Protein AF-W7TJH9-F1 (afdb_monomer_lite)

Foldseek 3Di:
DDDDDDPPPVVVVVVVVVVPDDPPDPDDDPDPPPPDDAWDKDWDWDDPDPPDIWIKIKTAARDAPPDPPDDGFEEDEDDDDDPQAWLVCCQAPNAAQWHKDWDPPDDVPDDIDIDIDGPPPRHPSHRHIYMYTTPHPDDDD

InterPro domains:
  IPR001563 Peptidase S10, serine carboxypeptidase [PF00450] (36-108)
  IPR029058 Alpha/Beta hydrolase fold [G3DSA:3.40.50.1820] (29-129)
  IPR029058 Alpha/Beta hydrolase fold [SSF53474] (37-107)

Sequence (141 aa):
MHAFSLLNLPGILLLLVSLLAPPTSPFPVPPPPSTQPASSFQSGFVPVTQNSSLFYWYCPPSRPPSRPSSPPPPLILWLQGGPGVSGLVGLLYEMGPYRLVQDNSSTPASPPSFSLADRAQGAWNHDYGELICIFLYSDYE

Secondary structure (DSSP, 8-state):
--------HHHHHHHHHHHHS----SSPPPPPTTS--S---EEEEEE-SSS-EEEEEEE--SS--SSTTSPPPPEEEEE--STT--THHIIIIISSSEEEEE-S---TTSPP-EEEEE-TTT-GGGTSEEEEEE---PPP-

Organism: NCBI:txid72520

Radius of gyration: 24.69 Å; chains: 1; bounding box: 55×84×48 Å

pLDDT: mean 73.21, std 13.85, range [39.41, 89.38]

Structure (mmCIF, N/CA/C/O backbone):
data_AF-W7TJH9-F1
#
_entry.id   AF-W7TJH9-F1
#
loop_
_atom_site.group_PDB
_atom_site.id
_atom_site.type_symbol
_atom_site.label_atom_id
_atom_site.label_alt_id
_atom_site.label_comp_id
_atom_site.label_asym_id
_atom_site.label_entity_id
_atom_site.label_seq_id
_atom_site.pdbx_PDB_ins_code
_atom_site.Cartn_x
_atom_site.Cartn_y
_atom_site.Cartn_z
_atom_site.occupancy
_atom_site.B_iso_or_equiv
_atom_site.auth_seq_id
_atom_site.auth_comp_id
_atom_site.auth_asym_id
_atom_site.auth_atom_id
_atom_site.pdbx_PDB_model_num
ATOM 1 N N . MET A 1 1 ? -25.069 65.320 -4.815 1.00 43.12 1 MET A N 1
ATOM 2 C CA . MET A 1 1 ? -24.940 63.989 -4.187 1.00 43.12 1 MET A CA 1
ATOM 3 C C . MET A 1 1 ? -23.511 63.518 -4.424 1.00 43.12 1 MET A C 1
ATOM 5 O O . MET A 1 1 ? -23.224 62.951 -5.465 1.00 43.12 1 MET A O 1
ATOM 9 N N . HIS A 1 2 ? -22.595 63.883 -3.525 1.00 44.38 2 HIS A N 1
ATOM 10 C CA . HIS A 1 2 ? -21.183 63.497 -3.574 1.00 44.38 2 HIS A CA 1
ATOM 11 C C . HIS A 1 2 ? -20.897 62.610 -2.370 1.00 44.38 2 HIS A C 1
ATOM 13 O O . HIS A 1 2 ? -21.056 63.077 -1.248 1.00 44.38 2 HIS A O 1
ATOM 19 N N . ALA A 1 3 ? -20.465 61.375 -2.608 1.00 46.53 3 ALA A N 1
ATOM 20 C CA . ALA A 1 3 ? -19.650 60.605 -1.672 1.00 46.53 3 ALA A CA 1
ATOM 21 C C . ALA A 1 3 ? -19.176 59.322 -2.364 1.00 46.53 3 ALA A C 1
ATOM 23 O O . ALA A 1 3 ? -19.878 58.325 -2.340 1.00 46.53 3 ALA A O 1
ATOM 24 N N . PHE A 1 4 ? -17.988 59.345 -2.963 1.00 45.84 4 PHE A N 1
ATOM 25 C CA . PHE A 1 4 ? -17.141 58.153 -3.062 1.00 45.84 4 PHE A CA 1
ATOM 26 C C . PHE A 1 4 ? -15.698 58.632 -2.971 1.00 45.84 4 PHE A C 1
ATOM 28 O O . PHE A 1 4 ? -15.054 58.962 -3.961 1.00 45.84 4 PHE A O 1
ATOM 35 N N . SER A 1 5 ? -15.242 58.769 -1.731 1.00 56.78 5 SER A N 1
ATOM 36 C CA . SER A 1 5 ? -13.847 59.001 -1.397 1.00 56.78 5 SER A CA 1
ATOM 37 C C . SER A 1 5 ? -13.332 57.774 -0.653 1.00 56.78 5 SER A C 1
ATOM 39 O O . SER A 1 5 ? -14.047 57.213 0.176 1.00 56.78 5 SER A O 1
ATOM 41 N N . LEU A 1 6 ? -12.065 57.454 -0.921 1.00 52.09 6 LEU A N 1
ATOM 42 C CA . LEU A 1 6 ? -11.154 56.609 -0.141 1.00 52.09 6 LEU A CA 1
ATOM 43 C C . LEU A 1 6 ? -11.115 55.103 -0.450 1.00 52.09 6 LEU A C 1
ATOM 45 O O . LEU A 1 6 ? -11.322 54.263 0.418 1.00 52.09 6 LEU A O 1
ATOM 49 N N . LEU A 1 7 ? -10.613 54.768 -1.639 1.00 57.56 7 LEU A N 1
ATOM 50 C CA . LEU A 1 7 ? -9.547 53.763 -1.722 1.00 57.56 7 LEU A CA 1
ATOM 51 C C . LEU A 1 7 ? -8.259 54.512 -2.059 1.00 57.56 7 LEU A C 1
ATOM 53 O O . LEU A 1 7 ? -7.954 54.780 -3.217 1.00 57.56 7 LEU A O 1
ATOM 57 N N . ASN A 1 8 ? -7.558 54.963 -1.020 1.00 70.06 8 ASN A N 1
ATOM 58 C CA . ASN A 1 8 ? -6.308 55.689 -1.198 1.00 70.06 8 ASN A CA 1
ATOM 59 C C . ASN A 1 8 ? -5.252 54.725 -1.772 1.00 70.06 8 ASN A C 1
ATOM 61 O O . ASN A 1 8 ? -5.191 53.565 -1.362 1.00 70.06 8 ASN A O 1
ATOM 65 N N . LEU A 1 9 ? -4.415 55.209 -2.693 1.00 72.75 9 LEU A N 1
ATOM 66 C CA . LEU A 1 9 ? -3.354 54.452 -3.379 1.00 72.75 9 LEU A CA 1
ATOM 67 C C . LEU A 1 9 ? -2.524 53.509 -2.468 1.00 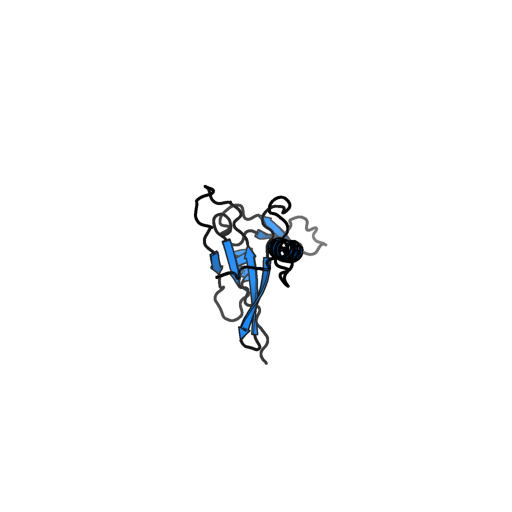72.75 9 LEU A C 1
ATOM 69 O O . LEU A 1 9 ? -2.302 52.365 -2.869 1.00 72.75 9 LEU A O 1
ATOM 73 N N . PRO A 1 10 ? -2.131 53.889 -1.231 1.00 77.06 10 PRO A N 1
ATOM 74 C CA . PRO A 1 10 ? -1.433 52.967 -0.326 1.00 77.06 10 PRO A CA 1
ATOM 75 C C . PRO A 1 10 ? -2.294 51.788 0.165 1.00 77.06 10 PRO A C 1
ATOM 77 O O . PRO A 1 10 ? -1.767 50.703 0.389 1.00 77.06 10 PRO A O 1
ATOM 80 N N . GLY A 1 11 ? -3.612 51.958 0.298 1.00 72.88 11 GLY A N 1
ATOM 81 C CA . GLY A 1 11 ? -4.527 50.880 0.691 1.00 72.88 11 GLY A CA 1
ATOM 82 C C . GLY A 1 11 ? -4.721 49.842 -0.415 1.00 72.88 11 GLY A C 1
ATOM 83 O O . GLY A 1 11 ? -4.753 48.645 -0.142 1.00 72.88 11 GLY A O 1
ATOM 84 N N . ILE A 1 12 ? -4.761 50.291 -1.673 1.00 76.50 12 ILE A N 1
ATOM 85 C CA . ILE A 1 12 ? -4.793 49.402 -2.845 1.00 76.50 12 ILE A CA 1
ATOM 86 C C . ILE A 1 12 ? -3.489 48.599 -2.933 1.00 76.50 12 ILE A C 1
ATOM 88 O O . ILE A 1 12 ? -3.520 47.398 -3.196 1.00 76.50 12 ILE A O 1
ATOM 92 N N . LEU A 1 13 ? -2.348 49.237 -2.650 1.00 71.94 13 LEU A N 1
ATOM 93 C CA . LEU A 1 13 ? -1.046 48.574 -2.661 1.00 71.94 13 LEU A CA 1
ATOM 94 C C . LEU A 1 13 ? -0.946 47.478 -1.586 1.00 71.94 13 LEU A C 1
ATOM 96 O O . LEU A 1 13 ? -0.475 46.384 -1.880 1.00 71.94 13 LEU A O 1
ATOM 100 N N . LEU A 1 14 ? -1.443 47.724 -0.369 1.00 71.94 14 LEU A N 1
ATOM 101 C CA . LEU A 1 14 ? -1.459 46.717 0.704 1.00 71.94 14 LEU A CA 1
ATOM 102 C C . LEU A 1 14 ? -2.389 45.533 0.400 1.00 71.94 14 LEU A C 1
ATOM 104 O O . LEU A 1 14 ? -2.058 44.389 0.724 1.00 71.94 14 LEU A O 1
ATOM 108 N N . LEU A 1 15 ? -3.523 45.783 -0.261 1.00 70.38 15 LEU A N 1
ATOM 109 C CA . LEU A 1 15 ? -4.428 44.722 -0.701 1.00 70.38 15 LEU A CA 1
ATOM 110 C C . LEU A 1 15 ? -3.771 43.850 -1.784 1.00 70.38 15 LEU A C 1
ATOM 112 O O . LEU A 1 15 ? -3.825 42.627 -1.706 1.00 70.38 15 LEU A O 1
ATOM 116 N N . LEU A 1 16 ? -3.088 44.469 -2.752 1.00 70.12 16 LEU A N 1
ATOM 117 C CA . LEU A 1 16 ? -2.357 43.763 -3.809 1.00 70.12 16 LEU A CA 1
ATOM 118 C C . LEU A 1 16 ? -1.188 42.933 -3.258 1.00 70.12 16 LEU A C 1
ATOM 120 O O . LEU A 1 16 ? -0.990 41.805 -3.698 1.00 70.12 16 LEU A O 1
ATOM 124 N N . VAL A 1 17 ? -0.458 43.447 -2.263 1.00 69.69 17 VAL A N 1
ATOM 125 C CA . VAL A 1 17 ? 0.605 42.694 -1.571 1.00 69.69 17 VAL A CA 1
ATOM 126 C C . VAL A 1 17 ? 0.031 41.494 -0.810 1.00 69.69 17 VAL A C 1
ATOM 128 O O . VAL A 1 17 ? 0.638 40.427 -0.812 1.00 69.69 17 VAL A O 1
ATOM 131 N N . SER A 1 18 ? -1.163 41.628 -0.224 1.00 64.38 18 SER A N 1
ATOM 132 C CA . SER A 1 18 ? -1.842 40.529 0.478 1.00 64.38 18 SER A CA 1
ATOM 133 C C . SER A 1 18 ? -2.397 39.462 -0.477 1.00 64.38 18 SER A C 1
ATOM 135 O O . SER A 1 18 ? -2.392 38.287 -0.129 1.00 64.38 18 SER A O 1
ATOM 137 N N . LEU A 1 19 ? -2.830 39.841 -1.688 1.00 64.25 19 LEU A N 1
ATOM 138 C CA . LEU A 1 19 ? -3.233 38.892 -2.739 1.00 64.25 19 LEU A CA 1
ATOM 139 C C . LEU A 1 19 ? -2.042 38.180 -3.403 1.00 64.25 19 LEU A C 1
ATOM 141 O O . LEU A 1 19 ? -2.229 37.118 -3.993 1.00 64.25 19 LEU A O 1
ATOM 145 N N . LEU A 1 20 ? -0.841 38.763 -3.334 1.00 65.12 20 LEU A N 1
ATOM 146 C CA . LEU A 1 20 ? 0.384 38.181 -3.889 1.00 65.12 20 LEU A CA 1
ATOM 147 C C . LEU A 1 20 ? 1.166 37.341 -2.863 1.00 65.12 20 LEU A C 1
ATOM 149 O O . LEU A 1 20 ? 2.100 36.630 -3.235 1.00 65.12 20 LEU A O 1
ATOM 153 N N . ALA A 1 21 ? 0.796 37.403 -1.580 1.00 56.56 21 ALA A N 1
ATOM 154 C CA . ALA A 1 21 ? 1.378 36.553 -0.554 1.00 56.56 21 ALA A CA 1
ATOM 155 C C . ALA A 1 21 ? 0.923 35.096 -0.779 1.00 56.56 21 ALA A C 1
ATOM 157 O O . ALA A 1 21 ? -0.283 34.835 -0.816 1.00 56.56 21 ALA A O 1
ATOM 158 N N . PRO A 1 22 ? 1.846 34.130 -0.941 1.00 67.06 22 PRO A N 1
ATOM 159 C CA . PRO A 1 22 ? 1.459 32.730 -1.024 1.00 67.06 22 PRO A CA 1
ATOM 160 C C . PRO A 1 22 ? 0.777 32.329 0.292 1.00 67.06 22 PRO A C 1
ATOM 162 O O . PRO A 1 22 ? 1.212 32.786 1.353 1.00 67.06 22 PRO A O 1
ATOM 165 N N . PRO A 1 23 ? -0.274 31.490 0.262 1.00 62.62 23 PRO A N 1
ATOM 166 C CA . PRO A 1 23 ? -0.875 30.987 1.486 1.00 62.62 23 PRO A CA 1
ATOM 167 C C . PRO A 1 23 ? 0.216 30.271 2.282 1.00 62.62 23 PRO A C 1
ATOM 169 O O . PRO A 1 23 ? 0.737 29.243 1.852 1.00 62.62 23 PRO A O 1
ATOM 172 N N . THR A 1 24 ? 0.597 30.833 3.426 1.00 58.91 24 THR A N 1
ATOM 173 C CA . THR A 1 24 ? 1.490 30.185 4.380 1.00 58.91 24 THR A CA 1
ATOM 174 C C . THR A 1 24 ? 0.719 29.024 4.987 1.00 58.91 24 THR A C 1
ATOM 176 O O . THR A 1 24 ? 0.034 29.155 5.999 1.00 58.91 24 THR A O 1
ATOM 179 N N . SER A 1 25 ? 0.765 27.873 4.319 1.00 57.09 25 SER A N 1
ATOM 180 C CA . SER A 1 25 ? 0.286 26.634 4.901 1.00 57.09 25 SER A CA 1
ATOM 181 C C . SER A 1 25 ? 1.161 26.307 6.116 1.00 57.09 25 SER A C 1
ATOM 183 O O . SER A 1 25 ? 2.385 26.405 6.023 1.00 57.09 25 SER A O 1
ATOM 185 N N . PRO A 1 26 ? 0.583 25.862 7.245 1.00 68.31 26 PRO A N 1
ATOM 186 C CA . PRO A 1 26 ? 1.366 25.320 8.359 1.00 68.31 26 PRO A CA 1
ATOM 187 C C . PRO A 1 26 ? 2.094 24.014 7.981 1.00 68.31 26 PRO A C 1
ATOM 189 O O . PRO A 1 26 ? 2.880 23.491 8.765 1.00 68.31 26 PRO A O 1
ATOM 192 N N . PHE A 1 27 ? 1.844 23.495 6.776 1.00 54.31 27 PHE A N 1
ATOM 193 C CA . PHE A 1 27 ? 2.506 22.336 6.200 1.00 54.31 27 PHE A CA 1
ATOM 194 C C . PHE A 1 27 ? 3.596 22.766 5.208 1.00 54.31 27 PHE A C 1
ATOM 196 O O . PHE A 1 27 ? 3.371 23.713 4.446 1.00 54.31 27 PHE A O 1
ATOM 203 N N . PRO A 1 28 ? 4.746 22.069 5.165 1.00 62.62 28 PRO A N 1
ATOM 204 C CA . PRO A 1 28 ? 5.762 22.282 4.142 1.00 62.62 28 PRO A CA 1
ATOM 205 C C . PRO A 1 28 ? 5.155 22.143 2.741 1.00 62.62 28 PRO A C 1
ATOM 207 O O . PRO A 1 28 ? 4.554 21.116 2.423 1.00 62.62 28 PRO A O 1
ATOM 210 N N . VAL A 1 29 ? 5.307 23.171 1.901 1.00 63.41 29 VAL A N 1
ATOM 211 C CA . VAL A 1 29 ? 4.911 23.098 0.489 1.00 63.41 29 VAL A CA 1
ATOM 212 C C . VAL A 1 29 ? 5.848 22.101 -0.202 1.00 63.41 29 VAL A C 1
ATOM 214 O O . VAL A 1 29 ? 7.067 22.292 -0.139 1.00 63.41 29 VAL A O 1
ATOM 217 N N . PRO A 1 30 ? 5.335 21.030 -0.833 1.00 55.75 30 PRO A N 1
ATOM 218 C CA . PRO A 1 30 ? 6.188 20.110 -1.570 1.00 55.75 30 PRO A CA 1
ATOM 219 C C . PRO A 1 30 ? 6.895 20.856 -2.716 1.00 55.75 30 PRO A C 1
ATOM 221 O O . PRO A 1 30 ? 6.299 21.748 -3.328 1.00 55.75 30 PRO A O 1
ATOM 224 N N . PRO A 1 31 ? 8.169 20.536 -3.007 1.00 52.09 31 PRO A N 1
ATOM 225 C CA . PRO A 1 31 ? 8.930 21.219 -4.047 1.00 52.09 31 PRO A CA 1
ATOM 226 C C . PRO A 1 31 ? 8.267 21.065 -5.430 1.00 52.09 31 PRO A C 1
ATOM 228 O O . PRO A 1 31 ? 7.563 20.080 -5.669 1.00 52.09 31 PRO A O 1
ATOM 231 N N . PRO A 1 32 ? 8.489 22.022 -6.354 1.00 53.44 32 PRO A N 1
ATOM 232 C CA . PRO A 1 32 ? 7.890 22.002 -7.683 1.00 53.44 32 PRO A CA 1
ATOM 233 C C . PRO A 1 32 ? 8.233 20.712 -8.453 1.00 53.44 32 PRO A C 1
ATOM 235 O O . PRO A 1 32 ? 9.310 20.138 -8.259 1.00 53.44 32 PRO A O 1
ATOM 238 N N . PRO A 1 33 ? 7.346 20.274 -9.367 1.00 54.56 33 PRO A N 1
ATOM 239 C CA . PRO A 1 33 ? 7.351 18.935 -9.972 1.00 54.56 33 PRO A CA 1
ATOM 240 C C . PRO A 1 33 ? 8.578 18.590 -10.839 1.00 54.56 33 PRO A C 1
ATOM 242 O O . PRO A 1 33 ? 8.656 17.487 -11.367 1.00 54.56 33 PRO A O 1
ATOM 245 N N . SER A 1 34 ? 9.548 19.494 -10.990 1.00 52.34 34 SER A N 1
ATOM 246 C CA . SER A 1 34 ? 10.752 19.300 -11.806 1.00 52.34 34 SER A CA 1
ATOM 247 C C . SER A 1 34 ? 11.985 18.805 -11.039 1.00 52.34 34 SER A C 1
ATOM 249 O O . SER A 1 34 ? 13.020 18.600 -11.667 1.00 52.34 34 SER A O 1
ATOM 251 N N . THR A 1 35 ? 11.911 18.615 -9.715 1.00 49.00 35 THR A N 1
ATOM 252 C CA . THR A 1 35 ? 13.093 18.244 -8.899 1.00 49.00 35 THR A CA 1
ATOM 253 C C . THR A 1 35 ? 12.906 16.965 -8.074 1.00 49.00 35 THR A C 1
ATOM 255 O O . THR A 1 35 ? 13.755 16.641 -7.248 1.00 49.00 35 THR A O 1
ATOM 258 N N . GLN A 1 36 ? 11.832 16.198 -8.283 1.00 44.44 36 GLN A N 1
ATOM 259 C CA . GLN A 1 36 ? 11.706 14.884 -7.647 1.00 44.44 36 GLN A CA 1
ATOM 260 C C . GLN A 1 36 ? 12.224 13.780 -8.581 1.00 44.44 36 GLN A C 1
ATOM 262 O O . GLN A 1 36 ? 11.716 13.652 -9.697 1.00 44.44 36 GLN A O 1
ATOM 267 N N . PRO A 1 37 ? 13.209 12.961 -8.158 1.00 41.00 37 PRO A N 1
ATOM 268 C CA . PRO A 1 37 ? 13.438 11.682 -8.813 1.00 41.00 37 PRO A CA 1
ATOM 269 C C . PRO A 1 37 ? 12.169 10.828 -8.671 1.00 41.00 37 PRO A C 1
ATOM 271 O O . PRO A 1 37 ? 11.396 11.001 -7.728 1.00 41.00 37 PRO A O 1
ATOM 274 N N . ALA A 1 38 ? 11.941 9.955 -9.651 1.00 47.75 38 ALA A N 1
ATOM 275 C CA . ALA A 1 38 ? 10.737 9.146 -9.809 1.00 47.75 38 ALA A CA 1
ATOM 276 C C . ALA A 1 38 ? 10.175 8.595 -8.480 1.00 47.75 38 ALA A C 1
ATOM 278 O O . ALA A 1 38 ? 10.900 7.990 -7.693 1.00 47.75 38 ALA A O 1
ATOM 279 N N . SER A 1 39 ? 8.866 8.789 -8.276 1.00 56.91 39 SER A N 1
ATOM 280 C CA . SER A 1 39 ? 8.032 8.038 -7.325 1.00 56.91 39 SER A CA 1
ATOM 281 C C . SER A 1 39 ? 8.608 7.894 -5.909 1.00 56.91 39 SER A C 1
ATOM 283 O O . SER A 1 39 ? 8.923 6.788 -5.471 1.00 56.91 39 SER A O 1
ATOM 285 N N . SER A 1 40 ? 8.725 8.989 -5.153 1.00 68.88 40 SER A N 1
ATOM 286 C CA . SER A 1 40 ? 9.023 8.876 -3.721 1.00 68.88 40 SER A CA 1
ATOM 287 C C . SER A 1 40 ? 7.838 8.235 -2.993 1.00 68.88 40 SER A C 1
ATOM 289 O O . SER A 1 40 ? 6.742 8.805 -2.978 1.00 68.88 40 SER A O 1
ATOM 291 N N . PHE A 1 41 ? 8.057 7.074 -2.380 1.00 79.69 41 PHE A N 1
ATOM 292 C CA . PHE A 1 41 ? 7.096 6.476 -1.457 1.00 79.69 41 PHE A CA 1
ATOM 293 C C . PHE A 1 41 ? 6.775 7.428 -0.312 1.00 79.69 41 PHE A C 1
ATOM 295 O O . PHE A 1 41 ? 7.639 8.178 0.145 1.00 79.69 41 PHE A O 1
ATOM 302 N N . GLN A 1 42 ? 5.536 7.378 0.160 1.00 86.62 42 GLN A N 1
ATOM 303 C CA . GLN A 1 42 ? 5.109 8.135 1.329 1.00 86.62 42 GLN A CA 1
ATOM 304 C C . GLN A 1 42 ? 4.605 7.172 2.390 1.00 86.62 42 GLN A C 1
ATOM 306 O O . GLN A 1 42 ? 3.993 6.160 2.076 1.00 86.62 42 GLN A O 1
ATOM 311 N N . SER A 1 43 ? 4.845 7.484 3.653 1.00 87.44 43 SER A N 1
ATOM 312 C CA . SER A 1 43 ? 4.349 6.687 4.769 1.00 87.44 43 SER A CA 1
ATOM 313 C C . SER A 1 43 ? 3.877 7.600 5.880 1.00 87.44 43 SER A C 1
ATOM 315 O O . SER A 1 43 ? 4.400 8.704 6.043 1.00 87.44 43 SER A O 1
ATOM 317 N N . GL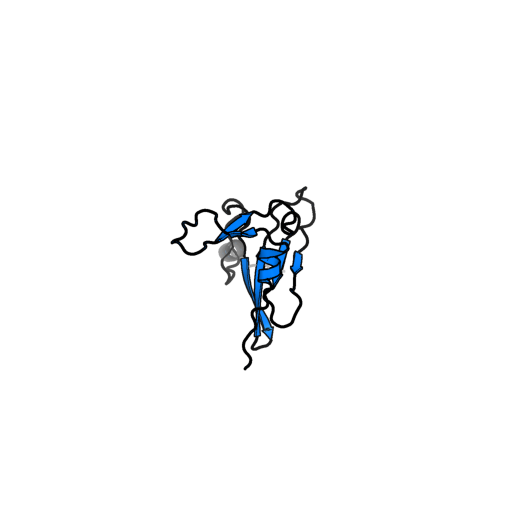Y A 1 44 ? 2.939 7.128 6.685 1.00 88.00 44 GLY A N 1
ATOM 318 C CA . GLY A 1 44 ? 2.454 7.897 7.817 1.00 88.00 44 GLY A CA 1
ATOM 319 C C . GLY A 1 44 ? 1.447 7.130 8.650 1.00 88.00 44 GLY A C 1
ATOM 320 O O . GLY A 1 44 ? 1.295 5.918 8.508 1.00 88.00 44 GLY A O 1
ATOM 321 N N . PHE A 1 45 ? 0.754 7.866 9.513 1.00 86.62 45 PHE A N 1
ATOM 322 C CA . PHE A 1 45 ? -0.276 7.330 10.390 1.00 86.62 45 PHE A CA 1
ATOM 323 C C . PHE A 1 45 ? -1.610 8.020 10.126 1.00 86.62 45 PHE A C 1
ATOM 325 O O . PHE A 1 45 ? -1.660 9.239 9.955 1.00 86.62 45 PHE A O 1
ATOM 332 N N . VAL A 1 46 ? -2.687 7.240 10.104 1.00 85.31 46 VAL A N 1
ATOM 333 C CA . VAL A 1 46 ? -4.063 7.732 10.030 1.00 85.31 46 VAL A CA 1
ATOM 334 C C . VAL A 1 46 ? -4.764 7.382 11.341 1.00 85.31 46 VAL A C 1
ATOM 336 O O . VAL A 1 46 ? -4.873 6.195 11.654 1.00 85.31 46 VAL A O 1
ATOM 339 N N . PRO A 1 47 ? -5.239 8.367 12.121 1.00 86.94 47 PRO A N 1
ATOM 340 C CA . PRO A 1 47 ? -5.979 8.092 13.348 1.00 86.94 47 PRO A CA 1
ATOM 341 C C . PRO A 1 47 ? -7.314 7.411 13.020 1.00 86.94 47 PRO A C 1
ATOM 343 O O . PRO A 1 47 ? -8.052 7.870 12.150 1.00 86.94 47 PRO A O 1
ATOM 346 N N . VAL A 1 48 ? -7.622 6.315 13.717 1.00 85.69 48 VAL A N 1
ATOM 347 C CA . VAL A 1 48 ? -8.883 5.559 13.568 1.00 85.69 48 VAL A CA 1
ATOM 348 C C . VAL A 1 48 ? -9.783 5.753 14.778 1.00 85.69 48 VAL A C 1
ATOM 350 O O . VAL A 1 48 ? -10.994 5.909 14.638 1.00 85.69 48 VAL A O 1
ATOM 353 N N . THR A 1 49 ? -9.193 5.772 15.970 1.00 86.31 49 THR A N 1
ATOM 354 C CA . THR A 1 49 ? -9.883 6.114 17.215 1.00 86.31 49 THR A CA 1
ATOM 355 C C . THR A 1 49 ? -9.085 7.179 17.963 1.00 86.31 49 THR A C 1
ATOM 357 O O . THR A 1 49 ? -8.031 7.613 17.501 1.00 86.31 49 THR A O 1
ATOM 360 N N . GLN A 1 50 ? -9.569 7.604 19.131 1.00 87.50 50 GLN A N 1
ATOM 361 C CA . GLN A 1 50 ? -8.843 8.557 19.978 1.00 87.50 50 GLN A CA 1
ATOM 362 C C . GLN A 1 50 ? -7.461 8.034 20.405 1.00 87.50 50 GLN A C 1
ATOM 364 O O . GLN A 1 50 ? -6.535 8.828 20.533 1.00 87.50 50 GLN A O 1
ATOM 369 N N . ASN A 1 51 ? -7.316 6.710 20.551 1.00 87.00 51 ASN A N 1
ATOM 370 C CA . ASN A 1 51 ? -6.101 6.073 21.067 1.00 87.00 51 ASN A CA 1
ATOM 371 C C . ASN A 1 51 ? -5.444 5.119 20.057 1.00 87.00 51 ASN A C 1
ATOM 373 O O . ASN A 1 51 ? -4.502 4.419 20.409 1.00 87.00 51 ASN A O 1
ATOM 377 N N . SER A 1 52 ? -5.923 5.053 18.810 1.00 81.94 52 SER A N 1
ATOM 378 C CA . SER A 1 52 ? -5.363 4.140 17.808 1.00 81.94 52 SER A CA 1
ATOM 379 C C . SER A 1 52 ? -5.179 4.802 16.452 1.00 81.94 52 SER A C 1
ATOM 381 O O . SER A 1 52 ? -6.011 5.587 15.990 1.00 81.94 52 SER A O 1
ATOM 383 N N . SER A 1 53 ? -4.071 4.459 15.801 1.00 84.56 53 SER A N 1
ATOM 384 C CA . SER A 1 53 ? -3.727 4.915 14.457 1.00 84.56 53 SER A CA 1
ATOM 385 C C . SER A 1 53 ? -3.273 3.745 13.596 1.00 84.56 53 SER A C 1
ATOM 387 O O . SER A 1 53 ? -2.610 2.831 14.078 1.00 84.56 53 SER A O 1
ATOM 389 N N . LEU A 1 54 ? -3.606 3.789 12.310 1.00 83.88 54 LEU A N 1
ATOM 390 C CA . LEU A 1 54 ? -3.119 2.849 11.308 1.00 83.88 54 LEU A CA 1
ATOM 391 C C . LEU A 1 54 ? -1.888 3.406 10.620 1.00 83.88 54 LEU A C 1
ATOM 393 O O . LEU A 1 54 ? -1.907 4.539 10.144 1.00 83.88 54 LEU A O 1
ATOM 397 N N . PHE A 1 55 ? -0.843 2.592 10.526 1.00 86.25 55 PHE A N 1
ATOM 398 C CA . PHE A 1 55 ? 0.296 2.895 9.675 1.00 86.25 55 PHE A CA 1
ATOM 399 C C . PHE A 1 55 ? -0.064 2.608 8.211 1.00 86.25 55 PHE A C 1
ATOM 401 O O . PHE A 1 55 ? -0.737 1.623 7.902 1.00 86.25 55 PHE A O 1
ATOM 408 N N . TYR A 1 56 ? 0.392 3.453 7.294 1.00 86.94 56 TYR A N 1
ATOM 409 C CA . TYR A 1 56 ? 0.217 3.237 5.861 1.00 86.94 56 TYR A CA 1
ATOM 410 C C . TYR A 1 56 ? 1.514 3.459 5.096 1.00 86.94 56 TYR A C 1
ATOM 412 O O . TYR A 1 56 ? 2.376 4.245 5.498 1.00 86.94 56 TYR A O 1
ATOM 420 N N . TRP A 1 57 ? 1.588 2.799 3.944 1.00 87.56 57 TRP A N 1
ATOM 421 C CA . TRP A 1 57 ? 2.585 3.022 2.914 1.00 87.56 57 TRP A CA 1
ATOM 422 C C . TRP A 1 57 ? 1.875 3.310 1.590 1.00 87.56 57 TRP A C 1
ATOM 424 O O . TRP A 1 57 ? 1.058 2.524 1.116 1.00 87.56 57 TRP A O 1
ATOM 434 N N . TYR A 1 58 ? 2.175 4.454 0.994 1.00 87.06 58 TYR A N 1
ATOM 435 C CA . TYR A 1 58 ? 1.665 4.890 -0.294 1.00 87.06 58 TYR A CA 1
ATOM 436 C C . TYR A 1 58 ? 2.746 4.762 -1.367 1.00 87.06 58 TYR A C 1
ATOM 438 O O . TYR A 1 58 ? 3.829 5.353 -1.281 1.00 87.06 58 TYR A O 1
ATOM 446 N N . CYS A 1 59 ? 2.414 3.990 -2.391 1.00 86.25 59 CYS A N 1
ATOM 447 C CA . CYS A 1 59 ? 3.182 3.756 -3.596 1.00 86.25 59 CYS A CA 1
ATOM 448 C C . CYS A 1 59 ? 2.505 4.514 -4.745 1.00 86.25 59 CYS A C 1
ATOM 450 O O . CYS A 1 59 ? 1.448 4.091 -5.223 1.00 86.25 59 CYS A O 1
ATOM 452 N N . PRO A 1 60 ? 3.068 5.646 -5.198 1.00 84.06 60 PRO A N 1
ATOM 453 C CA . PRO A 1 60 ? 2.473 6.378 -6.301 1.00 84.06 60 PRO A CA 1
ATOM 454 C C . PRO A 1 60 ? 2.525 5.553 -7.597 1.00 84.06 60 PRO A C 1
ATOM 456 O O . PRO A 1 60 ? 3.389 4.676 -7.740 1.00 84.06 60 PRO A O 1
ATOM 459 N N . PRO A 1 61 ? 1.638 5.869 -8.555 1.00 83.38 61 PRO A N 1
ATOM 460 C CA . PRO A 1 61 ? 1.672 5.258 -9.871 1.00 83.38 61 PRO A CA 1
ATOM 461 C C . PRO A 1 61 ? 3.037 5.469 -10.529 1.00 83.38 61 PRO A C 1
ATOM 463 O O . PRO A 1 61 ? 3.515 6.600 -10.642 1.00 83.38 61 PRO A O 1
ATOM 466 N N . SER A 1 62 ? 3.659 4.387 -10.987 1.00 80.25 62 SER A N 1
ATOM 467 C CA . SER A 1 62 ? 4.924 4.420 -11.721 1.00 80.25 62 SER A CA 1
ATOM 468 C C . SER A 1 62 ? 4.748 4.955 -13.138 1.00 80.25 62 SER A C 1
ATOM 470 O O . SER A 1 62 ? 5.712 5.446 -13.728 1.00 80.25 62 SER A O 1
ATOM 472 N N . ARG A 1 63 ? 3.532 4.887 -13.696 1.00 78.06 63 ARG A N 1
ATOM 473 C CA . ARG A 1 63 ? 3.221 5.444 -15.012 1.00 78.06 63 ARG A CA 1
ATOM 474 C C . ARG A 1 63 ? 2.343 6.684 -14.902 1.00 78.06 63 ARG A C 1
ATOM 476 O O . ARG A 1 63 ? 1.289 6.642 -14.266 1.00 78.06 63 ARG A O 1
ATOM 483 N N . PRO A 1 64 ? 2.733 7.786 -15.562 1.00 68.75 64 PRO A N 1
ATOM 484 C CA . PRO A 1 64 ? 1.863 8.939 -15.682 1.00 68.75 64 PRO A CA 1
ATOM 485 C C . PRO A 1 64 ? 0.641 8.596 -16.549 1.00 68.75 64 PRO A C 1
ATOM 487 O O . PRO A 1 64 ? 0.705 7.689 -17.387 1.00 68.75 64 PRO A O 1
ATOM 490 N N . PRO A 1 65 ? -0.469 9.338 -16.399 1.00 72.25 65 PRO A N 1
ATOM 491 C CA . PRO A 1 65 ? -1.622 9.181 -17.270 1.00 72.25 65 PRO A CA 1
ATOM 492 C C . PRO A 1 65 ? -1.215 9.331 -18.740 1.00 72.25 65 PRO A C 1
ATOM 494 O O . PRO A 1 65 ? -0.443 10.219 -19.106 1.00 72.25 65 PRO A O 1
ATOM 497 N N . SER A 1 66 ? -1.779 8.482 -19.600 1.00 71.62 66 SER A N 1
ATOM 498 C CA . SER A 1 66 ? -1.453 8.441 -21.033 1.00 71.62 66 SER A CA 1
ATOM 499 C C . SER A 1 66 ? -1.746 9.752 -21.773 1.00 71.62 66 SER A C 1
ATOM 501 O O . SER A 1 66 ? -1.184 10.000 -22.839 1.00 71.62 66 SER A O 1
ATOM 503 N N . ARG A 1 67 ? -2.615 10.607 -21.218 1.00 77.94 67 ARG A N 1
ATOM 504 C CA . ARG A 1 67 ? -2.941 11.927 -21.757 1.00 77.94 67 ARG A CA 1
ATOM 505 C C . ARG A 1 67 ? -3.053 12.954 -20.625 1.00 77.94 67 ARG A C 1
ATOM 507 O O . ARG A 1 67 ? -3.612 12.622 -19.584 1.00 77.94 67 ARG A O 1
ATOM 514 N N . PRO A 1 68 ? -2.641 14.219 -20.840 1.00 74.62 68 PRO A N 1
ATOM 515 C CA . PRO A 1 68 ? -2.765 15.277 -19.830 1.00 74.62 68 PRO A CA 1
ATOM 516 C C . PRO A 1 68 ? -4.203 15.549 -19.367 1.00 74.62 68 PRO A C 1
ATOM 518 O O . PRO A 1 68 ? -4.414 16.038 -18.266 1.00 74.62 68 PRO A O 1
ATOM 521 N N . SER A 1 69 ? -5.191 15.252 -20.215 1.00 81.38 69 SER A N 1
ATOM 522 C CA . SER A 1 69 ? -6.617 15.419 -19.916 1.00 81.38 69 SER A CA 1
ATOM 523 C C . SER A 1 69 ? -7.269 14.162 -19.332 1.00 81.38 69 SER A C 1
ATOM 525 O O . SER A 1 69 ? -8.486 14.145 -19.155 1.00 81.38 69 SER A O 1
ATOM 527 N N . SER A 1 70 ? -6.510 13.082 -19.131 1.00 80.62 70 SER A N 1
ATOM 528 C CA . SER A 1 70 ? -7.039 11.869 -18.513 1.00 80.62 70 SER A CA 1
ATOM 529 C C . SER A 1 70 ? -7.285 12.107 -17.021 1.00 80.62 70 SER A C 1
ATOM 531 O O . SER A 1 70 ? -6.541 12.867 -16.395 1.00 80.62 70 SER A O 1
ATOM 533 N N . PRO A 1 71 ? -8.301 11.455 -16.430 1.00 81.50 71 PRO A N 1
ATOM 534 C CA . PRO A 1 71 ? -8.484 11.484 -14.986 1.00 81.50 71 PRO A CA 1
ATOM 535 C C . PRO A 1 71 ? -7.243 10.919 -14.274 1.00 81.50 71 PRO A C 1
ATOM 537 O O . PRO A 1 71 ? -6.521 10.100 -14.857 1.00 81.50 71 PRO A O 1
ATOM 540 N N . PRO A 1 72 ? -6.984 11.338 -13.022 1.00 78.50 72 PRO A N 1
ATOM 541 C CA . PRO A 1 72 ? -5.905 10.764 -12.234 1.00 78.50 72 PRO A CA 1
ATOM 542 C C . PRO A 1 72 ? -6.128 9.255 -12.044 1.00 78.50 72 PRO A C 1
ATOM 544 O O . PRO A 1 72 ? -7.279 8.803 -12.009 1.00 78.50 72 PRO A O 1
ATOM 547 N N . PRO A 1 73 ? -5.046 8.469 -11.916 1.00 82.44 73 PRO A N 1
ATOM 548 C CA . PRO A 1 73 ? -5.165 7.046 -11.642 1.00 82.44 73 PRO A CA 1
ATOM 549 C C . PRO A 1 73 ? -5.917 6.823 -10.321 1.00 82.44 73 PRO A C 1
ATOM 551 O O . PRO A 1 73 ? -5.709 7.580 -9.367 1.00 82.44 73 PRO A O 1
ATOM 554 N N . PRO A 1 74 ? -6.801 5.812 -10.243 1.00 83.19 74 PRO A N 1
ATOM 555 C CA . PRO A 1 74 ? -7.507 5.497 -9.011 1.00 83.19 74 PRO A CA 1
ATOM 556 C C . PRO A 1 74 ? -6.535 5.114 -7.891 1.00 83.19 74 PRO A C 1
ATOM 558 O O . PRO A 1 74 ? -5.458 4.562 -8.132 1.00 83.19 74 PRO A O 1
ATOM 561 N N . LEU A 1 75 ? -6.965 5.402 -6.662 1.00 84.00 75 LEU A N 1
ATOM 562 C CA . LEU A 1 75 ? -6.303 4.974 -5.439 1.00 84.00 75 LEU A CA 1
ATOM 563 C C . LEU A 1 75 ? -6.845 3.605 -5.030 1.00 84.00 75 LEU A C 1
ATOM 565 O O . LEU A 1 75 ? -8.049 3.453 -4.819 1.00 84.00 75 LEU A O 1
ATOM 569 N N . ILE A 1 76 ? -5.962 2.625 -4.896 1.00 84.88 76 ILE A N 1
ATOM 570 C CA . ILE A 1 76 ? -6.303 1.291 -4.407 1.00 84.88 76 ILE A CA 1
ATOM 571 C C . ILE A 1 76 ? -5.944 1.221 -2.930 1.00 84.88 76 ILE A C 1
ATOM 573 O O . ILE A 1 76 ? -4.791 1.434 -2.577 1.00 84.88 76 ILE A O 1
ATOM 577 N N . LEU A 1 77 ? -6.922 0.906 -2.081 1.00 85.81 77 LEU A N 1
ATOM 578 C CA . LEU A 1 77 ? -6.690 0.564 -0.681 1.00 85.81 77 LEU A CA 1
ATOM 579 C C . LEU A 1 77 ? -6.529 -0.953 -0.556 1.00 85.81 77 LEU A C 1
ATOM 581 O O . LEU A 1 77 ? -7.469 -1.691 -0.854 1.00 85.81 77 LEU A O 1
ATOM 585 N N . TRP A 1 78 ? -5.373 -1.409 -0.080 1.00 85.12 78 TRP A N 1
ATOM 586 C CA . TRP A 1 78 ? -5.125 -2.823 0.205 1.00 85.12 78 TRP A CA 1
ATOM 587 C C . TRP A 1 78 ? -5.062 -3.089 1.709 1.00 85.12 78 TRP A C 1
ATOM 589 O O . TRP A 1 78 ? -4.301 -2.436 2.428 1.00 85.12 78 TRP A O 1
ATOM 599 N N . LEU A 1 79 ? -5.854 -4.061 2.170 1.00 85.56 79 LEU A N 1
ATOM 600 C CA . LEU A 1 79 ? -5.910 -4.516 3.558 1.00 85.56 79 LEU A CA 1
ATOM 601 C C . LEU A 1 79 ? -5.610 -6.010 3.596 1.00 85.56 79 LEU A C 1
ATOM 603 O O . LEU A 1 79 ? -6.336 -6.802 2.995 1.00 85.56 79 LEU A O 1
ATOM 607 N N . GLN A 1 80 ? -4.571 -6.393 4.332 1.00 84.19 80 GLN A N 1
ATOM 608 C CA . GLN A 1 80 ? -4.270 -7.805 4.502 1.00 84.19 80 GLN A CA 1
ATOM 609 C C . GLN A 1 80 ? -5.298 -8.478 5.410 1.00 84.19 80 GLN A C 1
ATOM 611 O O . GLN A 1 80 ? -5.763 -7.896 6.391 1.00 84.19 80 GLN A O 1
ATOM 616 N N . GLY A 1 81 ? -5.669 -9.707 5.055 1.00 79.88 81 GLY A N 1
ATOM 617 C CA . GLY A 1 81 ? -6.560 -10.531 5.864 1.00 79.88 81 GLY A CA 1
ATOM 618 C C . GLY A 1 81 ? -5.876 -11.123 7.100 1.00 79.88 81 GLY A C 1
ATOM 619 O O . GLY A 1 81 ? -4.671 -10.989 7.301 1.00 79.88 81 GLY A O 1
ATOM 620 N N . GLY A 1 82 ? -6.659 -11.851 7.898 1.00 78.88 82 GLY A N 1
ATOM 621 C CA . GLY A 1 82 ? -6.203 -12.467 9.145 1.00 78.88 82 GLY A CA 1
ATOM 622 C C . GLY A 1 82 ? -6.095 -11.464 10.306 1.00 78.88 82 GLY A C 1
ATOM 623 O O . GLY A 1 82 ? -5.833 -10.281 10.097 1.00 78.88 82 GLY A O 1
ATOM 624 N N . PRO A 1 83 ? -6.315 -11.894 11.556 1.00 79.19 83 PRO A N 1
ATOM 625 C CA . PRO A 1 83 ? -6.148 -11.013 12.705 1.00 79.19 83 PRO A CA 1
ATOM 626 C C . PRO A 1 83 ? -4.657 -10.745 12.969 1.00 79.19 83 PRO A C 1
ATOM 628 O O . PRO A 1 83 ? -3.877 -11.678 13.142 1.00 79.19 83 PRO A O 1
ATOM 631 N N . GLY A 1 84 ? -4.265 -9.467 13.018 1.00 76.12 84 GLY A N 1
ATOM 632 C CA . GLY A 1 84 ? -2.922 -9.034 13.435 1.00 76.12 84 GLY A CA 1
ATOM 633 C C . GLY A 1 84 ? -1.807 -9.199 12.395 1.00 76.12 84 GLY A C 1
ATOM 634 O O . GLY A 1 84 ? -0.640 -8.992 12.722 1.00 76.12 84 GLY A O 1
ATOM 635 N N . VAL A 1 85 ? -2.131 -9.561 11.152 1.00 77.56 85 VAL A N 1
ATOM 636 C CA . VAL A 1 85 ? -1.128 -9.687 10.088 1.00 77.56 85 VAL A CA 1
ATOM 637 C C . VAL A 1 85 ? -0.791 -8.312 9.514 1.00 77.56 85 VAL A C 1
ATOM 639 O O . VAL A 1 85 ? -1.666 -7.536 9.135 1.00 77.56 85 VAL A O 1
ATOM 642 N N . SER A 1 86 ? 0.507 -8.033 9.406 1.00 80.25 86 SER A N 1
ATOM 643 C CA . SER A 1 86 ? 1.015 -6.802 8.807 1.00 80.25 86 SER A CA 1
ATOM 644 C C . SER A 1 86 ? 0.752 -6.750 7.301 1.00 80.25 86 SER A C 1
ATOM 646 O O . SER A 1 86 ? 1.093 -7.674 6.559 1.00 80.25 86 SER A O 1
ATOM 648 N N . GLY A 1 87 ? 0.243 -5.610 6.827 1.00 79.38 87 GLY A N 1
ATOM 649 C CA . GLY A 1 87 ? 0.078 -5.322 5.395 1.00 79.38 87 GLY A CA 1
ATOM 650 C C . GLY A 1 87 ? 1.388 -5.307 4.597 1.00 79.38 87 GLY A C 1
ATOM 651 O O . GLY A 1 87 ? 1.354 -5.364 3.370 1.00 79.38 87 GLY A O 1
ATOM 652 N N . LEU A 1 88 ? 2.551 -5.312 5.269 1.00 83.38 88 LEU A N 1
ATOM 653 C CA . LEU A 1 88 ? 3.855 -5.454 4.611 1.00 83.38 88 LEU A CA 1
ATOM 654 C C . LEU A 1 88 ? 3.998 -6.777 3.854 1.00 83.38 88 LEU A C 1
ATOM 656 O O . LEU A 1 88 ? 4.785 -6.848 2.913 1.00 83.38 88 LEU A O 1
ATOM 660 N N . VAL A 1 89 ? 3.238 -7.810 4.230 1.00 85.00 89 VAL A N 1
ATOM 661 C CA . VAL A 1 89 ? 3.202 -9.070 3.479 1.00 85.00 89 VAL A CA 1
ATOM 662 C C . VAL A 1 89 ? 2.669 -8.829 2.065 1.00 85.00 89 VAL A C 1
ATOM 664 O O . VAL A 1 89 ? 3.334 -9.199 1.099 1.00 85.00 89 VAL A O 1
ATOM 667 N N . GLY A 1 90 ? 1.543 -8.120 1.938 1.00 83.88 90 GLY A N 1
ATOM 668 C CA . GLY A 1 90 ? 0.983 -7.733 0.642 1.00 83.88 90 GLY A CA 1
ATOM 669 C C . GLY A 1 90 ? 1.956 -6.871 -0.171 1.00 83.88 90 GLY A C 1
ATOM 670 O O . GLY A 1 90 ? 2.210 -7.142 -1.347 1.00 83.88 90 GLY A O 1
ATOM 671 N N . LEU A 1 91 ? 2.592 -5.898 0.495 1.00 84.31 91 LEU A N 1
ATOM 672 C CA . LEU A 1 91 ? 3.565 -5.000 -0.132 1.00 84.31 91 LEU A CA 1
ATOM 673 C C . LEU A 1 91 ? 4.780 -5.752 -0.699 1.00 84.31 91 LEU A C 1
ATOM 675 O O . LEU A 1 91 ? 5.149 -5.538 -1.846 1.00 84.31 91 LEU A O 1
ATOM 679 N N . LEU A 1 92 ? 5.420 -6.622 0.085 1.00 87.12 92 LEU A N 1
ATOM 680 C CA . LEU A 1 92 ? 6.714 -7.205 -0.289 1.00 87.12 92 LEU A CA 1
ATOM 681 C C . LEU A 1 92 ? 6.587 -8.552 -1.009 1.00 87.12 92 LEU A C 1
ATOM 683 O O . LEU A 1 92 ? 7.433 -8.890 -1.839 1.00 87.12 92 LEU A O 1
ATOM 687 N N . TYR A 1 93 ? 5.543 -9.331 -0.732 1.00 87.12 93 TYR A N 1
ATOM 688 C CA . TYR A 1 93 ? 5.399 -10.679 -1.284 1.00 87.12 93 TYR A CA 1
ATOM 689 C C . TYR A 1 93 ? 4.319 -10.776 -2.360 1.00 87.12 93 TYR A C 1
ATOM 691 O O . TYR A 1 93 ? 4.523 -11.498 -3.336 1.00 87.12 93 TYR A O 1
ATOM 699 N N . GLU A 1 94 ? 3.242 -9.994 -2.292 1.00 87.06 94 GLU A N 1
ATOM 700 C CA . GLU A 1 94 ? 2.079 -10.215 -3.162 1.00 87.06 94 GLU A CA 1
ATOM 701 C C . GLU A 1 94 ? 2.019 -9.284 -4.368 1.00 87.06 94 GLU A C 1
ATOM 703 O O . GLU A 1 94 ? 1.967 -9.786 -5.489 1.00 87.06 94 GLU A O 1
ATOM 708 N N . MET A 1 95 ? 2.060 -7.964 -4.172 1.00 86.69 95 MET A N 1
ATOM 709 C CA . MET A 1 95 ? 1.647 -7.016 -5.221 1.00 86.69 95 MET A CA 1
ATOM 710 C C . MET A 1 95 ? 2.349 -5.657 -5.230 1.00 86.69 95 MET A C 1
ATOM 712 O O . MET A 1 95 ? 2.186 -4.917 -6.199 1.00 86.69 95 MET A O 1
ATOM 716 N N . GLY A 1 96 ? 3.161 -5.335 -4.225 1.00 86.88 96 GLY A N 1
ATOM 717 C CA . GLY A 1 96 ? 3.860 -4.055 -4.216 1.00 86.88 96 GLY A CA 1
ATOM 718 C C . GLY A 1 96 ? 5.011 -3.965 -5.230 1.00 86.88 96 GLY A C 1
ATOM 719 O O . GLY A 1 96 ? 5.433 -4.967 -5.819 1.00 86.88 96 GLY A O 1
ATOM 720 N N . PRO A 1 97 ? 5.568 -2.756 -5.415 1.00 85.69 97 PRO A N 1
ATOM 721 C CA . PRO A 1 97 ? 6.595 -2.458 -6.419 1.00 85.69 97 PRO A CA 1
ATOM 722 C C . PRO A 1 97 ? 7.923 -3.174 -6.201 1.00 85.69 97 PRO A C 1
ATOM 724 O O . PRO A 1 97 ? 8.682 -3.348 -7.146 1.00 85.69 97 PRO A O 1
ATOM 727 N N . TYR A 1 98 ? 8.221 -3.594 -4.972 1.00 87.44 98 TYR A N 1
ATOM 728 C CA . TYR A 1 98 ? 9.444 -4.326 -4.666 1.00 87.44 98 TYR A CA 1
ATOM 729 C C . TYR A 1 98 ? 9.130 -5.649 -4.005 1.00 87.44 98 TYR A C 1
ATOM 731 O O . TYR A 1 98 ? 8.136 -5.800 -3.299 1.00 87.44 98 TYR A O 1
ATOM 739 N N . ARG A 1 99 ? 10.035 -6.601 -4.200 1.00 87.56 99 ARG A N 1
ATOM 740 C CA . ARG A 1 99 ? 10.037 -7.867 -3.480 1.00 87.56 99 ARG A CA 1
ATOM 741 C C . ARG A 1 99 ? 11.328 -8.058 -2.711 1.00 87.56 99 ARG A C 1
ATOM 743 O O . ARG A 1 99 ? 12.393 -7.645 -3.168 1.00 87.56 99 ARG A O 1
ATOM 750 N N . LEU A 1 100 ? 11.227 -8.723 -1.567 1.00 88.75 100 LEU A N 1
ATOM 751 C CA . LEU A 1 100 ? 12.397 -9.192 -0.835 1.00 88.75 100 LEU A CA 1
ATOM 752 C C . LEU A 1 100 ? 13.023 -10.376 -1.575 1.00 88.75 100 LEU A C 1
ATOM 754 O O . LEU A 1 100 ? 12.334 -11.335 -1.926 1.00 88.75 100 LEU A O 1
ATOM 758 N N . VAL A 1 101 ? 14.331 -10.306 -1.810 1.00 89.38 101 VAL A N 1
ATOM 759 C CA . VAL A 1 101 ? 15.125 -11.370 -2.430 1.00 89.38 101 VAL A CA 1
ATOM 760 C C . VAL A 1 101 ? 16.322 -11.659 -1.540 1.00 89.38 101 VAL A C 1
ATOM 762 O O . VAL A 1 101 ? 16.927 -10.743 -0.992 1.00 89.38 101 VAL A O 1
ATOM 765 N N . GLN A 1 102 ? 16.649 -12.937 -1.375 1.00 88.00 102 GLN A N 1
ATOM 7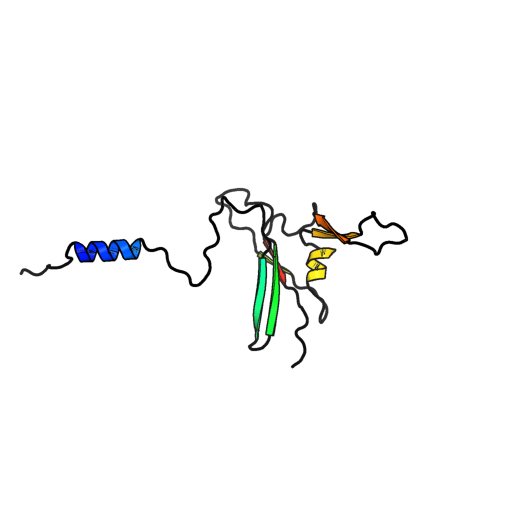66 C CA . GLN A 1 102 ? 17.853 -13.346 -0.663 1.00 88.00 102 GLN A CA 1
ATOM 767 C C . GLN A 1 102 ? 19.068 -13.211 -1.580 1.00 88.00 102 GLN A C 1
ATOM 769 O O . GLN A 1 102 ? 19.054 -13.706 -2.710 1.00 88.00 102 GLN A O 1
ATOM 774 N N . ASP A 1 103 ? 20.124 -12.573 -1.089 1.00 86.69 103 ASP A N 1
ATOM 775 C CA . ASP A 1 103 ? 21.338 -12.391 -1.872 1.00 86.69 103 ASP A CA 1
ATOM 776 C C . ASP A 1 103 ? 22.135 -13.701 -1.953 1.00 86.69 103 ASP A C 1
ATOM 778 O O . ASP A 1 103 ? 22.247 -14.475 -0.996 1.00 86.69 103 ASP A O 1
ATOM 782 N N . ASN A 1 104 ? 22.737 -13.944 -3.116 1.00 78.00 104 ASN A N 1
ATOM 783 C CA . ASN A 1 104 ? 23.538 -15.138 -3.395 1.00 78.00 104 ASN A CA 1
ATOM 784 C C . ASN A 1 104 ? 25.010 -15.012 -2.955 1.00 78.00 104 ASN A C 1
ATOM 786 O O . ASN A 1 104 ? 25.805 -15.912 -3.210 1.00 78.00 104 ASN A O 1
ATOM 790 N N . SER A 1 105 ? 25.385 -13.915 -2.295 1.00 65.56 105 SER A N 1
ATOM 791 C CA . SER A 1 105 ? 26.754 -13.609 -1.859 1.00 65.56 105 SER A CA 1
ATOM 792 C C . SER A 1 105 ? 27.162 -14.311 -0.556 1.00 65.56 105 SER A C 1
ATOM 794 O O . SER A 1 105 ? 28.189 -13.983 0.041 1.00 65.56 105 SER A O 1
ATOM 796 N N . SER A 1 106 ? 26.382 -15.294 -0.108 1.00 58.88 106 SER A N 1
ATOM 797 C CA . SER A 1 106 ? 26.617 -16.002 1.143 1.00 58.88 106 SER A CA 1
ATOM 798 C C . SER A 1 106 ? 27.770 -16.996 0.996 1.00 58.88 106 SER A C 1
ATOM 800 O O . SER A 1 106 ? 27.632 -18.105 0.483 1.00 58.88 106 SER A O 1
ATOM 802 N N . THR A 1 107 ? 28.938 -16.618 1.510 1.00 68.44 107 THR A N 1
ATOM 803 C CA . THR A 1 107 ? 29.898 -17.630 1.962 1.00 68.44 107 THR A CA 1
ATOM 804 C C . THR A 1 107 ? 29.260 -18.432 3.107 1.00 68.44 107 THR A C 1
ATOM 806 O O . THR A 1 107 ? 28.454 -17.869 3.852 1.00 68.44 107 THR A O 1
ATOM 809 N N . PRO A 1 108 ? 29.625 -19.708 3.330 1.00 68.38 108 PRO A N 1
ATOM 810 C CA . PRO A 1 108 ? 29.071 -20.508 4.432 1.00 68.38 108 PRO A CA 1
ATOM 811 C C . PRO A 1 108 ? 29.247 -19.883 5.829 1.00 68.38 108 PRO A C 1
ATOM 813 O O . PRO A 1 108 ? 28.590 -20.303 6.776 1.00 68.38 108 PRO A O 1
ATOM 816 N N . ALA A 1 109 ? 30.143 -18.900 5.964 1.00 76.75 109 ALA A N 1
ATOM 817 C CA . ALA A 1 109 ? 30.458 -18.209 7.210 1.00 76.75 109 ALA A CA 1
ATOM 818 C C . ALA A 1 109 ? 29.689 -16.887 7.419 1.00 76.75 109 ALA A C 1
ATOM 820 O O . ALA A 1 109 ? 29.759 -16.319 8.506 1.00 76.75 109 ALA A O 1
ATOM 821 N N . SER A 1 110 ? 28.980 -16.374 6.408 1.00 79.50 110 SER A N 1
ATOM 822 C CA . SER A 1 110 ? 28.247 -15.101 6.493 1.00 79.50 110 SER A CA 1
ATOM 823 C C . SER A 1 110 ? 26.747 -15.320 6.729 1.00 79.50 110 SER A C 1
ATOM 825 O O . SER A 1 110 ? 26.182 -16.246 6.144 1.00 79.50 110 SER A O 1
ATOM 827 N N . PRO A 1 111 ? 26.081 -14.468 7.535 1.00 83.44 111 PRO A N 1
ATOM 828 C CA . PRO A 1 111 ? 24.633 -14.532 7.709 1.00 83.44 111 PRO A CA 1
ATOM 829 C C . PRO A 1 111 ? 23.904 -14.260 6.380 1.00 83.44 111 PRO A C 1
ATOM 831 O O . PRO A 1 111 ? 24.442 -13.550 5.526 1.00 83.44 111 PRO A O 1
ATOM 834 N N . PRO A 1 112 ? 22.683 -14.794 6.193 1.00 82.62 112 PRO A N 1
ATOM 835 C CA . PRO A 1 112 ? 21.881 -14.493 5.013 1.00 82.62 112 PRO A CA 1
ATOM 836 C C . PRO A 1 112 ? 21.561 -12.995 4.958 1.00 82.62 112 PRO A C 1
ATOM 838 O O . PRO A 1 112 ? 21.132 -12.409 5.955 1.00 82.62 112 PRO A O 1
ATOM 841 N N . SER A 1 113 ? 21.755 -12.388 3.789 1.00 85.44 113 SER A N 1
ATOM 842 C CA . SER A 1 113 ? 21.365 -11.008 3.504 1.00 85.44 113 SER A CA 1
ATOM 843 C C . SER A 1 113 ? 20.206 -10.969 2.513 1.00 85.44 113 SER A C 1
ATOM 845 O O . SER A 1 113 ? 20.003 -11.898 1.725 1.00 85.44 113 SER A O 1
ATOM 847 N N . PHE A 1 114 ? 19.419 -9.899 2.595 1.00 87.94 114 PHE A N 1
ATOM 848 C CA . PHE A 1 114 ? 18.259 -9.678 1.746 1.00 87.94 114 PHE A CA 1
ATOM 849 C C . PHE A 1 114 ? 18.324 -8.284 1.134 1.00 87.94 114 PHE A C 1
ATOM 851 O O . PHE A 1 114 ? 18.653 -7.312 1.818 1.00 87.94 114 PHE A O 1
ATOM 858 N N . SER A 1 115 ? 17.935 -8.191 -0.130 1.00 89.25 115 SER A N 1
ATOM 859 C CA . SER A 1 115 ? 17.811 -6.945 -0.871 1.00 89.25 115 SER A CA 1
ATOM 860 C C . SER A 1 115 ? 16.397 -6.776 -1.426 1.00 89.25 115 SER A C 1
ATOM 862 O O . SER A 1 115 ? 15.606 -7.721 -1.514 1.00 89.25 115 SER A O 1
ATOM 864 N N . LEU A 1 116 ? 16.055 -5.533 -1.769 1.00 87.31 116 LEU A N 1
ATOM 865 C CA . LEU A 1 116 ? 14.818 -5.213 -2.471 1.00 87.31 116 LEU A CA 1
ATOM 866 C C . LEU A 1 116 ? 15.078 -5.263 -3.975 1.00 87.31 116 LEU A C 1
ATOM 868 O O . LEU A 1 116 ? 15.918 -4.527 -4.489 1.00 87.31 116 LEU A O 1
ATOM 872 N N . ALA A 1 117 ? 14.336 -6.114 -4.676 1.00 87.31 117 ALA A N 1
ATOM 873 C CA . ALA A 1 117 ? 14.346 -6.179 -6.130 1.00 87.31 117 ALA A CA 1
ATOM 874 C C . ALA A 1 117 ? 13.064 -5.568 -6.697 1.00 87.31 117 ALA A C 1
ATOM 876 O O . ALA A 1 117 ? 11.977 -5.815 -6.172 1.00 87.31 117 ALA A O 1
ATOM 877 N N . ASP A 1 118 ? 13.192 -4.812 -7.787 1.00 85.44 118 ASP A N 1
ATOM 878 C CA . ASP A 1 118 ? 12.057 -4.258 -8.528 1.00 85.44 118 ASP A CA 1
ATOM 879 C C . ASP A 1 118 ? 11.148 -5.373 -9.068 1.00 85.44 118 ASP A C 1
ATOM 881 O O . ASP A 1 118 ? 11.608 -6.391 -9.607 1.00 85.44 118 ASP A O 1
ATOM 885 N N . ARG A 1 119 ? 9.840 -5.191 -8.905 1.00 83.12 119 ARG A N 1
ATOM 886 C CA . ARG A 1 119 ? 8.805 -6.083 -9.407 1.00 83.12 119 ARG A CA 1
ATOM 887 C C . ARG A 1 119 ? 8.340 -5.569 -10.769 1.00 83.12 119 ARG A C 1
ATOM 889 O O . ARG A 1 119 ? 7.300 -4.939 -10.908 1.00 83.12 119 ARG A O 1
ATOM 896 N N . ALA A 1 120 ? 9.090 -5.937 -11.806 1.00 68.88 120 ALA A N 1
ATOM 897 C CA . ALA A 1 120 ? 8.818 -5.516 -13.182 1.00 68.88 120 ALA A CA 1
ATOM 898 C C . ALA A 1 120 ? 7.433 -5.936 -13.733 1.00 68.88 120 ALA A C 1
ATOM 900 O O . ALA A 1 120 ? 6.948 -5.336 -14.690 1.00 68.88 120 ALA A O 1
ATOM 901 N N . GLN A 1 121 ? 6.797 -6.976 -13.176 1.00 71.00 121 GLN A N 1
ATOM 902 C CA . GLN A 1 121 ? 5.464 -7.444 -13.576 1.00 71.00 121 GLN A CA 1
ATOM 903 C C . GLN A 1 121 ? 4.608 -7.785 -12.357 1.00 71.00 121 GLN A C 1
ATOM 905 O O . GLN A 1 121 ? 5.075 -8.435 -11.423 1.00 71.00 121 GLN A O 1
ATOM 910 N N . GLY A 1 122 ? 3.337 -7.380 -12.397 1.00 74.25 122 GLY A N 1
ATOM 911 C CA . GLY A 1 122 ? 2.373 -7.640 -11.325 1.00 74.25 122 GLY A CA 1
ATOM 912 C C . GLY A 1 122 ? 2.474 -6.684 -10.135 1.00 74.25 122 GLY A C 1
ATOM 913 O O . GLY A 1 122 ? 1.800 -6.923 -9.140 1.00 74.25 122 GLY A O 1
ATOM 914 N N . ALA A 1 123 ? 3.285 -5.624 -10.230 1.00 84.00 123 ALA A N 1
ATOM 915 C CA . ALA A 1 123 ? 3.232 -4.503 -9.300 1.00 84.00 123 ALA A CA 1
ATOM 916 C C . ALA A 1 123 ? 1.969 -3.675 -9.565 1.00 84.00 123 ALA A C 1
ATOM 918 O O . ALA A 1 123 ? 1.735 -3.236 -10.695 1.00 84.00 123 ALA A O 1
ATOM 919 N N . TRP A 1 124 ? 1.132 -3.479 -8.552 1.00 83.56 124 TRP A N 1
ATOM 920 C CA . TRP A 1 124 ? -0.157 -2.808 -8.741 1.00 83.56 124 TRP A CA 1
ATOM 921 C C . TRP A 1 124 ? -0.008 -1.299 -8.900 1.00 83.56 124 TRP A C 1
ATOM 923 O O . TRP A 1 124 ? -0.795 -0.673 -9.614 1.00 83.56 124 TRP A O 1
ATOM 933 N N . ASN A 1 125 ? 1.064 -0.731 -8.353 1.00 83.50 125 ASN A N 1
ATOM 934 C CA . ASN A 1 125 ? 1.417 0.664 -8.562 1.00 83.50 125 ASN A CA 1
ATOM 935 C C . ASN A 1 125 ? 1.862 0.996 -10.006 1.00 83.50 125 ASN A C 1
ATOM 937 O O . ASN A 1 125 ? 2.264 2.117 -10.286 1.00 83.50 125 ASN A O 1
ATOM 941 N N . HIS A 1 126 ? 1.845 0.051 -10.944 1.00 81.69 126 HIS A N 1
ATOM 942 C CA . HIS A 1 126 ? 2.312 0.297 -12.304 1.00 81.69 126 HIS A CA 1
ATOM 943 C C . HIS A 1 126 ? 1.412 1.268 -13.079 1.00 81.69 126 HIS A C 1
ATOM 945 O O . HIS A 1 126 ? 1.916 2.216 -13.677 1.00 81.69 126 HIS A O 1
ATOM 951 N N . ASP A 1 127 ? 0.095 1.062 -13.028 1.00 73.94 127 ASP A N 1
ATOM 952 C CA . ASP A 1 127 ? -0.907 1.905 -13.698 1.00 73.94 127 ASP A CA 1
ATOM 953 C C . ASP A 1 127 ? -1.827 2.636 -12.688 1.00 73.94 127 ASP A C 1
ATOM 955 O O . ASP A 1 127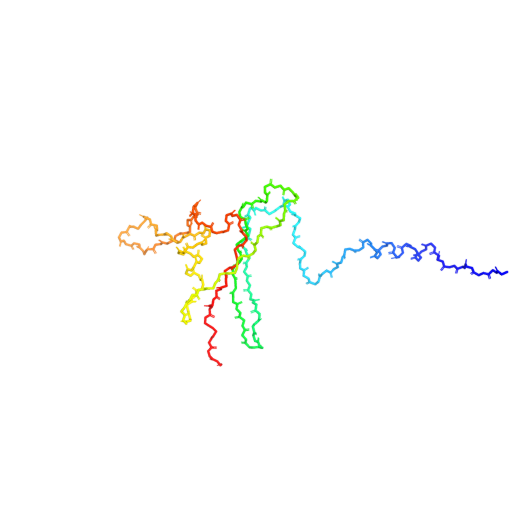 ? -2.595 3.522 -13.071 1.00 73.94 127 ASP A O 1
ATOM 959 N N . TYR A 1 128 ? -1.733 2.301 -11.394 1.00 76.31 128 TYR A N 1
ATOM 960 C CA . TYR A 1 128 ? -2.583 2.822 -10.317 1.00 76.31 128 TYR A CA 1
ATOM 961 C C . TYR A 1 128 ? -1.773 3.396 -9.153 1.00 76.31 128 TYR A C 1
ATOM 963 O O . TYR A 1 128 ? -0.596 3.095 -9.004 1.00 76.31 128 TYR A O 1
ATOM 971 N N . GLY A 1 129 ? -2.396 4.235 -8.322 1.00 64.25 129 GLY A N 1
ATOM 972 C CA . GLY A 1 129 ? -1.811 4.626 -7.040 1.00 64.25 129 GLY A CA 1
ATOM 973 C C . GLY A 1 129 ? -2.163 3.571 -6.005 1.00 64.25 129 GLY A C 1
ATOM 974 O O . GLY A 1 129 ? -3.342 3.304 -5.783 1.00 64.25 129 GLY A O 1
ATOM 975 N N . GLU A 1 130 ? -1.169 2.959 -5.379 1.00 67.25 130 GLU A N 1
ATOM 976 C CA . GLU A 1 130 ? -1.376 1.858 -4.444 1.00 67.25 130 GLU A CA 1
ATOM 977 C C . GLU A 1 130 ? -1.138 2.344 -3.013 1.00 67.25 130 GLU A C 1
ATOM 979 O O . GLU A 1 130 ? -0.032 2.714 -2.627 1.00 67.25 130 GLU A O 1
ATOM 984 N N . LEU A 1 131 ? -2.204 2.381 -2.221 1.00 61.56 131 LEU A N 1
ATOM 985 C CA . LEU A 1 131 ? -2.167 2.666 -0.796 1.00 61.56 131 LEU A CA 1
ATOM 986 C C . LEU A 1 131 ? -2.311 1.350 -0.037 1.00 61.56 131 LEU A C 1
ATOM 988 O O . LEU A 1 131 ? -3.395 0.772 0.045 1.00 61.56 131 LEU A O 1
ATOM 992 N N . ILE A 1 132 ? -1.217 0.888 0.554 1.00 68.44 132 ILE A N 1
ATOM 993 C CA . ILE A 1 132 ? -1.225 -0.312 1.380 1.00 68.44 132 ILE A CA 1
ATOM 994 C C . ILE A 1 132 ? -1.278 0.121 2.835 1.00 68.44 132 ILE A C 1
ATOM 996 O O . ILE A 1 132 ? -0.351 0.747 3.356 1.00 68.44 132 ILE A O 1
ATOM 1000 N N . CYS A 1 133 ? -2.371 -0.224 3.507 1.00 57.59 133 CYS A N 1
ATOM 1001 C CA . CYS A 1 133 ? -2.461 -0.024 4.942 1.00 57.59 133 CYS A CA 1
ATOM 1002 C C . CYS A 1 133 ? -1.828 -1.217 5.644 1.00 57.59 133 CYS A C 1
ATOM 1004 O O . CYS A 1 133 ? -2.154 -2.381 5.407 1.00 57.59 133 CYS A O 1
ATOM 1006 N N . ILE A 1 134 ? -0.897 -0.905 6.528 1.00 63.38 134 ILE A N 1
ATOM 1007 C CA . ILE A 1 134 ? -0.160 -1.883 7.295 1.00 63.38 134 ILE A CA 1
ATOM 1008 C C . ILE A 1 134 ? -0.781 -1.876 8.686 1.00 63.38 134 ILE A C 1
ATOM 1010 O O . ILE A 1 134 ? -0.559 -0.962 9.480 1.00 63.38 134 ILE A O 1
ATOM 1014 N N . PHE A 1 135 ? -1.556 -2.915 8.992 1.00 57.00 135 PHE A N 1
ATOM 1015 C CA . PHE A 1 135 ? -1.950 -3.190 10.367 1.00 57.00 135 PHE A CA 1
ATOM 1016 C C . PHE A 1 135 ? -0.713 -3.641 11.143 1.00 57.00 135 PHE A C 1
ATOM 1018 O O . PHE A 1 135 ? -0.384 -4.822 11.196 1.00 57.00 135 PHE A O 1
ATOM 1025 N N . LEU A 1 136 ? 0.007 -2.689 11.726 1.00 53.56 136 LEU A N 1
ATOM 1026 C CA . LEU A 1 136 ? 0.818 -3.006 12.887 1.00 53.56 136 LEU A CA 1
ATOM 1027 C C . LEU A 1 136 ? -0.166 -3.118 14.042 1.00 53.56 136 LEU A C 1
ATOM 1029 O O . LEU A 1 136 ? -0.928 -2.189 14.303 1.00 53.56 136 LEU A O 1
ATOM 1033 N N . TYR A 1 137 ? -0.213 -4.296 14.652 1.00 49.59 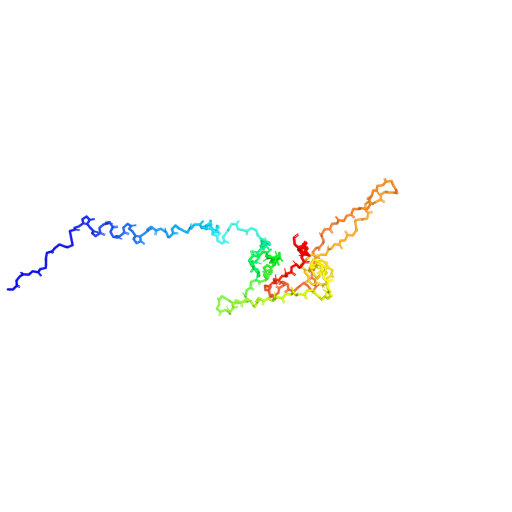137 TYR A N 1
ATOM 1034 C CA . TYR A 1 137 ? -0.929 -4.524 15.894 1.00 49.59 137 TYR A CA 1
ATOM 1035 C C . TYR A 1 137 ? -0.572 -3.388 16.863 1.00 49.59 137 TYR A C 1
ATOM 1037 O O . TYR A 1 137 ? 0.590 -3.237 17.233 1.00 49.59 137 TYR A O 1
ATOM 1045 N N . SER A 1 138 ? -1.543 -2.534 17.180 1.00 44.03 138 SER A N 1
ATOM 1046 C CA . SER A 1 138 ? -1.406 -1.588 18.281 1.00 44.03 138 SER A CA 1
ATOM 1047 C C . SER A 1 138 ? -1.659 -2.401 19.536 1.00 44.03 138 SER A C 1
ATOM 1049 O O . SER A 1 138 ? -2.705 -3.048 19.626 1.00 44.03 138 SER A O 1
ATOM 1051 N N . ASP A 1 139 ? -0.688 -2.418 20.443 1.00 40.06 139 ASP A N 1
ATOM 1052 C CA . ASP A 1 139 ? -0.806 -3.100 21.724 1.00 40.06 139 ASP A CA 1
ATOM 1053 C C . ASP A 1 139 ? -2.139 -2.762 22.415 1.00 40.06 139 ASP A C 1
ATOM 1055 O O . ASP A 1 139 ? -2.670 -1.653 22.294 1.00 40.06 139 ASP A O 1
ATOM 1059 N N . TYR A 1 140 ? -2.697 -3.774 23.082 1.00 45.09 140 TYR A N 1
ATOM 1060 C CA . TYR A 1 140 ? -3.818 -3.629 24.005 1.00 45.09 140 TYR A CA 1
ATOM 1061 C C . TYR A 1 140 ? -3.418 -2.6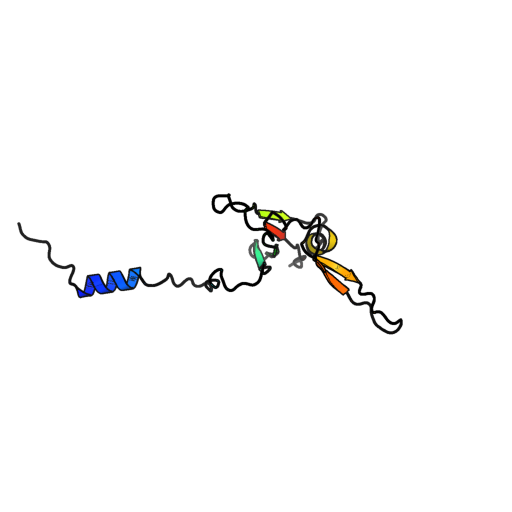71 25.134 1.00 45.09 140 TYR A C 1
ATOM 1063 O O . TYR A 1 140 ? -2.388 -2.913 25.753 1.00 45.09 140 TYR A O 1
ATOM 1071 N N . GLU A 1 141 ? -4.285 -1.683 25.384 1.00 39.41 141 GLU A N 1
ATOM 1072 C CA . GLU A 1 141 ? -4.387 -0.801 26.571 1.00 39.41 141 GLU A CA 1
ATOM 1073 C C . GLU A 1 141 ? -3.099 -0.154 27.117 1.00 39.41 141 GLU A C 1
ATOM 1075 O O . GLU A 1 141 ? -2.264 -0.835 27.751 1.00 39.41 141 GLU A O 1
#